Protein AF-A0A1I4FV80-F1 (afdb_monomer_lite)

Secondary structure (DSSP, 8-state):
------SSGGGGT---HHHHHHHHHHHHHHHHEEEETTTTEEEE-HHHHHS-HHHHHHHHHHHHHHHHHTTS-S---B-HHHHHHHH---HHHHHHHHHHHHHTTSSEEETTEEE--GGGHHHHHHHHHH--

Structure (mmCIF, N/CA/C/O backbone):
data_AF-A0A1I4FV80-F1
#
_entry.id   AF-A0A1I4FV80-F1
#
loop_
_atom_site.group_PDB
_atom_site.id
_atom_site.type_symbol
_atom_site.label_atom_id
_atom_site.label_alt_id
_atom_site.label_comp_id
_atom_site.label_asym_id
_atom_site.label_entity_id
_atom_site.label_seq_id
_atom_site.pdbx_PDB_ins_code
_atom_site.Cartn_x
_atom_site.Cartn_y
_atom_site.Cartn_z
_atom_site.occupancy
_atom_site.B_iso_or_equiv
_atom_site.auth_seq_id
_atom_site.auth_comp_id
_atom_site.auth_asym_id
_atom_site.auth_atom_id
_atom_site.pdbx_PDB_model_num
ATOM 1 N N . MET A 1 1 ? 16.095 -30.079 -26.506 1.00 44.06 1 MET A N 1
ATOM 2 C CA . MET A 1 1 ? 16.075 -28.874 -25.658 1.00 44.06 1 MET A CA 1
ATOM 3 C C . MET A 1 1 ? 17.228 -29.051 -24.698 1.00 44.06 1 MET A C 1
ATOM 5 O O . MET A 1 1 ? 17.232 -30.027 -23.962 1.00 44.06 1 MET A O 1
ATOM 9 N N . GLU A 1 2 ? 18.275 -28.254 -24.864 1.00 44.19 2 GLU A N 1
ATOM 10 C CA . GLU A 1 2 ? 19.505 -28.351 -24.080 1.00 44.19 2 GLU A CA 1
ATOM 11 C C . GLU A 1 2 ? 19.216 -27.757 -22.696 1.00 44.19 2 GLU A C 1
ATOM 13 O O . GLU A 1 2 ? 18.974 -26.557 -22.581 1.00 44.19 2 GLU A O 1
ATOM 18 N N . ASN A 1 3 ? 19.150 -28.603 -21.664 1.00 53.88 3 ASN A N 1
ATOM 19 C CA . ASN A 1 3 ? 19.196 -28.141 -20.279 1.00 53.88 3 ASN A CA 1
ATOM 20 C C . ASN A 1 3 ? 20.633 -27.688 -20.028 1.00 53.88 3 ASN A C 1
ATOM 22 O O . ASN A 1 3 ? 21.514 -28.518 -19.815 1.00 53.88 3 ASN A O 1
ATOM 26 N N . LYS A 1 4 ? 20.873 -26.380 -20.115 1.00 55.41 4 LYS A N 1
ATOM 27 C CA . LYS A 1 4 ? 22.101 -25.788 -19.598 1.00 55.41 4 LYS A CA 1
ATOM 28 C C . LYS A 1 4 ? 21.959 -25.765 -18.078 1.00 55.41 4 LYS A C 1
ATOM 30 O O . LYS A 1 4 ? 21.182 -24.967 -17.560 1.00 55.41 4 LYS A O 1
ATOM 35 N N . GLU A 1 5 ? 22.633 -26.680 -17.386 1.00 62.03 5 GLU A N 1
ATOM 36 C CA . GLU A 1 5 ? 22.878 -26.499 -15.954 1.00 62.03 5 GLU A CA 1
ATOM 37 C C . GLU A 1 5 ? 23.615 -25.161 -15.782 1.00 62.03 5 GLU A C 1
ATOM 39 O O . GLU A 1 5 ? 24.506 -24.862 -16.587 1.00 62.03 5 GLU A O 1
ATOM 44 N N . PRO A 1 6 ? 23.227 -24.313 -14.820 1.00 58.72 6 PRO A N 1
ATOM 45 C CA . PRO A 1 6 ? 23.958 -23.083 -14.579 1.00 58.72 6 PRO A CA 1
ATOM 46 C C . PRO A 1 6 ? 25.381 -23.433 -14.139 1.00 58.72 6 PRO A C 1
ATOM 48 O O . PRO A 1 6 ? 25.583 -24.200 -13.200 1.00 58.72 6 PRO A O 1
ATOM 51 N N . ASP A 1 7 ? 26.370 -22.859 -14.829 1.00 67.88 7 ASP A N 1
ATOM 52 C CA . ASP A 1 7 ? 27.800 -23.094 -14.580 1.00 67.88 7 ASP A CA 1
ATOM 53 C C . ASP A 1 7 ? 28.238 -22.645 -13.163 1.00 67.88 7 ASP A C 1
ATOM 55 O O . ASP A 1 7 ? 29.324 -23.002 -12.701 1.00 67.88 7 ASP A O 1
ATOM 59 N N . ASN A 1 8 ? 27.397 -21.889 -12.443 1.00 77.88 8 ASN A N 1
ATOM 60 C CA . ASN A 1 8 ? 27.608 -21.473 -11.061 1.00 77.88 8 ASN A CA 1
ATOM 61 C C . ASN A 1 8 ? 26.271 -21.461 -10.286 1.00 77.88 8 ASN A C 1
ATOM 63 O O . ASN A 1 8 ? 25.360 -20.733 -10.674 1.00 77.88 8 ASN A O 1
ATOM 67 N N . PRO A 1 9 ? 26.138 -22.183 -9.155 1.00 77.69 9 PRO A N 1
ATOM 68 C CA . PRO A 1 9 ? 24.908 -22.191 -8.355 1.00 77.69 9 PRO A CA 1
ATOM 69 C C . PRO A 1 9 ? 24.518 -20.809 -7.809 1.00 77.69 9 PRO A C 1
ATOM 71 O O . PRO A 1 9 ? 23.366 -20.597 -7.448 1.00 77.69 9 PRO A O 1
ATOM 74 N N . LEU A 1 10 ? 25.453 -19.853 -7.745 1.00 81.06 10 LEU A N 1
ATOM 75 C CA . LEU A 1 10 ? 25.131 -18.474 -7.380 1.00 81.06 10 LEU A CA 1
ATOM 76 C C . LEU A 1 10 ? 24.355 -17.736 -8.477 1.00 81.06 10 LEU A C 1
ATOM 78 O O . LEU A 1 10 ? 23.591 -16.836 -8.145 1.00 81.06 10 LEU A O 1
ATOM 82 N N . ASP A 1 11 ? 24.479 -18.127 -9.745 1.00 78.38 11 ASP A N 1
ATOM 83 C CA . ASP A 1 11 ? 23.743 -17.491 -10.846 1.00 78.38 11 ASP A CA 1
ATOM 84 C C . ASP A 1 11 ? 22.226 -17.735 -10.726 1.00 78.38 11 ASP A C 1
ATOM 86 O O . ASP A 1 11 ? 21.433 -16.943 -11.225 1.00 78.38 11 ASP A O 1
ATOM 90 N N . GLU A 1 12 ? 21.805 -18.786 -10.008 1.00 77.56 12 GLU A N 1
ATOM 91 C CA . GLU A 1 12 ? 20.398 -19.011 -9.639 1.00 77.56 12 GLU A CA 1
ATOM 92 C C . GLU A 1 12 ? 19.937 -18.144 -8.450 1.00 77.56 12 GLU A C 1
ATOM 94 O O . GLU A 1 12 ? 18.739 -17.951 -8.248 1.00 77.56 12 GLU A O 1
ATOM 99 N N . VAL A 1 13 ? 20.874 -17.632 -7.645 1.00 80.62 13 VAL A N 1
ATOM 100 C CA . VAL A 1 13 ? 20.601 -16.819 -6.446 1.00 80.62 13 VAL A CA 1
ATOM 101 C C . VAL A 1 13 ? 20.564 -15.326 -6.783 1.00 80.62 13 VAL A C 1
ATOM 103 O O . VAL A 1 13 ? 19.784 -14.583 -6.186 1.00 80.62 13 VAL A O 1
ATOM 106 N N . PHE A 1 14 ? 21.385 -14.876 -7.736 1.00 82.12 14 PHE A N 1
ATOM 107 C CA . PHE A 1 14 ? 21.406 -13.488 -8.200 1.00 82.12 14 PHE A CA 1
ATOM 108 C C . PHE A 1 14 ? 20.307 -13.249 -9.237 1.00 82.12 14 PHE A C 1
ATOM 110 O O . PHE A 1 14 ? 20.446 -13.547 -10.420 1.00 82.12 14 PHE A O 1
ATOM 117 N N . VAL A 1 15 ? 19.206 -12.677 -8.770 1.00 79.94 15 VAL A N 1
ATOM 118 C CA . VAL A 1 15 ? 18.013 -12.360 -9.557 1.00 79.94 15 VAL A CA 1
ATOM 119 C C . VAL A 1 15 ? 17.828 -10.849 -9.664 1.00 79.94 15 VAL A C 1
ATOM 121 O O . VAL A 1 15 ? 18.263 -10.099 -8.793 1.00 79.94 15 VAL A O 1
ATOM 124 N N . ASP A 1 16 ? 17.168 -10.395 -10.730 1.00 82.75 16 ASP A N 1
ATOM 125 C CA . ASP A 1 16 ? 16.766 -8.993 -10.860 1.00 82.75 16 ASP A CA 1
ATOM 126 C C . ASP A 1 16 ? 15.619 -8.686 -9.885 1.00 82.75 16 ASP A C 1
ATOM 128 O O . ASP A 1 16 ? 14.477 -9.118 -10.079 1.00 82.75 16 ASP A O 1
ATOM 132 N N . GLU A 1 17 ? 15.943 -7.945 -8.826 1.00 81.94 17 GLU A N 1
ATOM 133 C CA . GLU A 1 17 ? 15.004 -7.533 -7.781 1.00 81.94 17 GLU A CA 1
ATOM 134 C C . GLU A 1 17 ? 13.837 -6.708 -8.342 1.00 81.94 17 GLU A C 1
ATOM 136 O O . GLU A 1 17 ? 12.699 -6.903 -7.919 1.00 81.94 17 GLU A O 1
ATOM 141 N N . THR A 1 18 ? 14.077 -5.866 -9.352 1.00 83.81 18 THR A N 1
ATOM 142 C CA . THR A 1 18 ? 13.038 -5.017 -9.961 1.00 83.81 18 THR A CA 1
ATOM 143 C C . THR A 1 18 ? 11.985 -5.874 -10.650 1.00 83.81 18 THR A C 1
ATOM 145 O O . THR A 1 18 ? 10.787 -5.701 -10.442 1.00 83.81 18 THR A O 1
ATOM 148 N N . THR A 1 19 ? 12.434 -6.877 -11.407 1.00 83.88 19 THR A N 1
ATOM 149 C CA . THR A 1 19 ? 11.538 -7.827 -12.077 1.00 83.88 19 THR A CA 1
ATOM 150 C C . THR A 1 19 ? 10.703 -8.629 -11.063 1.00 83.88 19 THR A C 1
ATOM 152 O O . THR A 1 19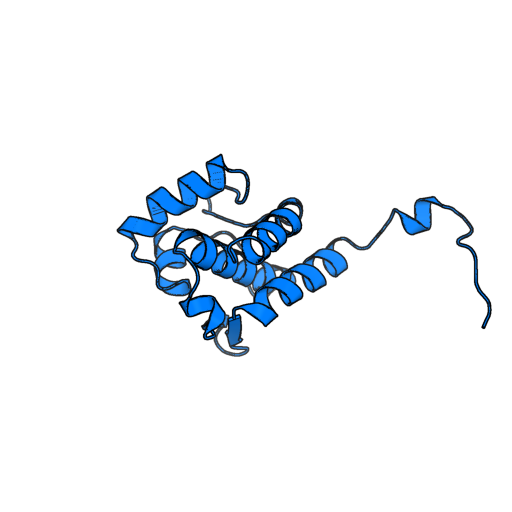 ? 9.559 -9.001 -11.340 1.00 83.88 19 THR A O 1
ATOM 155 N N . ILE A 1 20 ? 11.255 -8.939 -9.884 1.00 84.12 20 ILE A N 1
ATOM 156 C CA . ILE A 1 20 ? 10.526 -9.645 -8.817 1.00 84.12 20 ILE A CA 1
ATOM 157 C C . ILE A 1 20 ? 9.474 -8.738 -8.182 1.00 84.12 20 ILE A C 1
ATOM 159 O O . ILE A 1 20 ? 8.336 -9.180 -7.984 1.00 84.12 20 ILE A O 1
ATOM 163 N N . ASP A 1 21 ? 9.840 -7.492 -7.894 1.00 88.44 21 ASP A N 1
ATOM 164 C CA . ASP A 1 21 ? 8.933 -6.472 -7.375 1.00 88.44 21 ASP A CA 1
ATOM 165 C C . ASP A 1 21 ? 7.754 -6.254 -8.327 1.00 88.44 21 ASP A C 1
ATOM 167 O O . ASP A 1 21 ? 6.605 -6.337 -7.896 1.00 88.44 21 ASP A O 1
ATOM 171 N N . GLU A 1 22 ? 8.014 -6.063 -9.625 1.00 93.06 22 GLU A N 1
ATOM 172 C CA . GLU A 1 22 ? 6.984 -5.884 -10.656 1.00 93.06 22 GLU A CA 1
ATOM 173 C C . GLU A 1 22 ? 5.966 -7.020 -10.658 1.00 93.06 22 GLU A C 1
ATOM 175 O O . GLU A 1 22 ? 4.756 -6.785 -10.607 1.00 93.06 22 GLU A O 1
ATOM 180 N N . LYS A 1 23 ? 6.448 -8.268 -10.685 1.00 93.62 23 LYS A N 1
ATOM 181 C CA . LYS A 1 23 ? 5.579 -9.450 -10.701 1.00 93.62 23 LYS A CA 1
ATOM 182 C C . LYS A 1 23 ? 4.705 -9.519 -9.458 1.00 93.62 23 LYS A C 1
ATOM 184 O O . LYS A 1 23 ? 3.534 -9.875 -9.563 1.00 93.62 23 LYS A O 1
ATOM 189 N N . ARG A 1 24 ? 5.256 -9.181 -8.292 1.00 94.69 24 ARG A N 1
ATOM 190 C CA . ARG A 1 24 ? 4.530 -9.255 -7.023 1.00 94.69 24 ARG A CA 1
ATOM 191 C C . ARG A 1 24 ? 3.523 -8.122 -6.869 1.00 94.69 24 ARG A C 1
ATOM 193 O O . ARG A 1 24 ? 2.383 -8.366 -6.494 1.00 94.69 24 ARG A O 1
ATOM 200 N N . VAL A 1 25 ? 3.912 -6.900 -7.222 1.00 96.62 25 VAL A N 1
ATOM 201 C CA . VAL A 1 25 ? 3.000 -5.752 -7.280 1.00 96.62 25 VAL A CA 1
ATOM 202 C C . VAL A 1 25 ? 1.844 -6.048 -8.237 1.00 96.62 25 VAL A C 1
ATOM 204 O O . VAL A 1 25 ? 0.688 -5.853 -7.872 1.00 96.62 25 VAL A O 1
ATOM 207 N N . ALA A 1 26 ? 2.130 -6.586 -9.427 1.00 96.19 26 ALA A N 1
ATOM 208 C CA . ALA A 1 26 ? 1.101 -6.963 -10.391 1.00 96.19 26 ALA A CA 1
ATOM 209 C C . ALA A 1 26 ? 0.187 -8.084 -9.868 1.00 96.19 26 ALA A C 1
ATOM 211 O O . ALA A 1 26 ? -1.023 -7.999 -10.053 1.00 96.19 26 ALA A O 1
ATOM 212 N N . SER A 1 27 ? 0.744 -9.106 -9.206 1.00 95.06 27 SER A N 1
ATOM 213 C CA . SER A 1 27 ? -0.013 -10.194 -8.563 1.00 95.06 27 SER A CA 1
ATOM 214 C C . SER A 1 27 ? -1.039 -9.648 -7.567 1.00 95.06 27 SER A C 1
ATOM 216 O O . SER A 1 27 ? -2.235 -9.891 -7.718 1.00 95.06 27 SER A O 1
ATOM 218 N N . ILE A 1 28 ? -0.586 -8.810 -6.626 1.00 96.31 28 ILE A N 1
ATOM 219 C CA . ILE A 1 28 ? -1.449 -8.178 -5.622 1.00 96.31 28 ILE A CA 1
ATOM 220 C C . ILE A 1 28 ? -2.522 -7.319 -6.298 1.00 96.31 28 ILE A C 1
ATOM 222 O O . ILE A 1 28 ? -3.709 -7.474 -6.022 1.00 96.31 28 ILE A O 1
ATOM 226 N N . LEU A 1 29 ? -2.125 -6.404 -7.189 1.00 97.00 29 LEU A N 1
ATOM 227 C CA . LEU A 1 29 ? -3.067 -5.464 -7.793 1.00 97.00 29 LEU A CA 1
ATOM 228 C C . LEU A 1 29 ? -4.110 -6.180 -8.654 1.00 97.00 29 LEU A C 1
ATOM 230 O O . LEU A 1 29 ? -5.289 -5.891 -8.509 1.00 97.00 29 LEU A O 1
ATOM 234 N N . ASN A 1 30 ? -3.737 -7.173 -9.464 1.00 96.00 30 ASN A N 1
ATOM 235 C CA . ASN A 1 30 ? -4.693 -7.878 -10.326 1.00 96.00 30 ASN A CA 1
ATOM 236 C C . ASN A 1 30 ? -5.869 -8.512 -9.562 1.00 96.00 30 ASN A C 1
ATOM 238 O O . ASN A 1 30 ? -6.951 -8.642 -10.136 1.00 96.00 30 ASN A O 1
ATOM 242 N N . ASN A 1 31 ? -5.681 -8.855 -8.285 1.00 96.06 31 ASN A N 1
A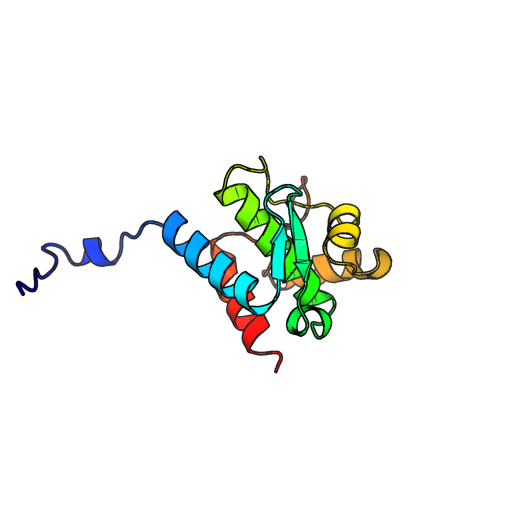TOM 243 C CA . ASN A 1 31 ? -6.744 -9.395 -7.439 1.00 96.06 31 ASN A CA 1
ATOM 244 C C . ASN A 1 31 ? -7.696 -8.315 -6.906 1.00 96.06 31 ASN A C 1
ATOM 246 O O . ASN A 1 31 ? -8.876 -8.595 -6.726 1.00 96.06 31 ASN A O 1
ATOM 250 N N . TYR A 1 32 ? -7.233 -7.076 -6.708 1.00 97.44 32 TYR A N 1
ATOM 251 C CA . TYR A 1 32 ? -7.977 -6.049 -5.961 1.00 97.44 32 TYR A CA 1
ATOM 252 C C . TYR A 1 32 ? -8.258 -4.763 -6.753 1.00 97.44 32 TYR A C 1
ATOM 254 O O . TYR A 1 32 ? -9.312 -4.145 -6.614 1.00 97.44 32 TYR A O 1
ATOM 262 N N . ALA A 1 33 ? -7.336 -4.297 -7.586 1.00 96.56 33 ALA A N 1
ATOM 263 C CA . ALA A 1 33 ? -7.478 -3.007 -8.241 1.00 96.56 33 ALA A CA 1
ATOM 264 C C . ALA A 1 33 ? -6.639 -2.871 -9.512 1.00 96.56 33 ALA A C 1
ATOM 266 O O . ALA A 1 33 ? -5.571 -3.450 -9.673 1.00 96.56 33 ALA A O 1
ATOM 267 N N . GLN A 1 34 ? -7.090 -2.000 -10.405 1.00 96.38 34 GLN A N 1
ATOM 268 C CA . GLN A 1 34 ? -6.313 -1.560 -11.559 1.00 96.38 34 GLN A CA 1
ATOM 269 C C . GLN A 1 34 ? -5.856 -0.114 -11.363 1.00 96.38 34 GLN A C 1
ATOM 271 O O . GLN A 1 34 ? -6.411 0.618 -10.548 1.00 96.38 34 GLN A O 1
ATOM 276 N N . ILE A 1 35 ? -4.858 0.325 -12.127 1.00 95.31 35 ILE A N 1
ATOM 277 C CA . ILE A 1 35 ? -4.443 1.731 -12.164 1.00 95.31 35 ILE A CA 1
ATOM 278 C C . ILE A 1 35 ? -4.859 2.298 -13.517 1.00 95.31 35 ILE A C 1
ATOM 280 O O . ILE A 1 35 ? -4.500 1.766 -14.566 1.00 95.31 35 ILE A O 1
ATOM 284 N N . GLY A 1 36 ? -5.652 3.368 -13.503 1.00 93.75 36 GLY A N 1
ATOM 285 C CA . GLY A 1 36 ? -6.102 4.015 -14.728 1.00 93.75 36 GLY A CA 1
ATOM 286 C C . GLY A 1 36 ? -4.943 4.708 -15.435 1.00 93.75 36 GLY A C 1
ATOM 287 O O . GLY A 1 36 ? -4.529 5.770 -14.980 1.00 93.75 36 GLY A O 1
ATOM 288 N N . GLU A 1 37 ? -4.499 4.161 -16.566 1.00 89.44 37 GLU A N 1
ATOM 289 C CA . GLU A 1 37 ? -3.308 4.565 -17.339 1.00 89.44 37 GLU A CA 1
ATOM 290 C C . GLU A 1 37 ? -3.134 6.084 -17.522 1.00 89.44 37 GLU A C 1
ATOM 292 O O . GLU A 1 37 ? -2.046 6.610 -17.341 1.00 89.44 37 GLU A O 1
ATOM 297 N N . ASN A 1 38 ? -4.211 6.819 -17.814 1.00 86.94 38 ASN A N 1
ATOM 298 C CA . ASN A 1 38 ? -4.138 8.272 -18.032 1.00 86.94 38 ASN A CA 1
ATOM 299 C C . ASN A 1 38 ? -4.267 9.111 -16.754 1.00 86.94 38 ASN A C 1
ATOM 301 O O . ASN A 1 38 ? -4.002 10.308 -16.763 1.00 86.94 38 ASN A O 1
ATOM 305 N N . SER A 1 39 ? -4.791 8.522 -15.681 1.00 88.44 39 SER A N 1
ATOM 306 C CA . SER A 1 39 ? -5.164 9.258 -14.468 1.00 88.44 39 SER A CA 1
ATOM 307 C C . SER A 1 39 ? -4.288 8.933 -13.266 1.00 88.44 39 SER A C 1
ATOM 309 O O . SER A 1 39 ? -4.367 9.644 -12.269 1.00 88.44 39 SER A O 1
ATOM 311 N N . GLY A 1 40 ? -3.541 7.826 -13.316 1.00 87.94 40 GLY A N 1
ATOM 312 C CA . GLY A 1 40 ? -2.829 7.262 -12.171 1.00 87.94 40 GLY A CA 1
ATOM 313 C C . GLY A 1 40 ? -3.748 6.882 -11.003 1.00 87.94 40 GLY A C 1
ATOM 314 O O . GLY A 1 40 ? -3.272 6.595 -9.909 1.00 87.94 40 GLY A O 1
ATOM 315 N N . ARG A 1 41 ? -5.075 6.913 -11.176 1.00 92.00 41 ARG A N 1
ATOM 316 C CA . ARG A 1 41 ? -6.017 6.631 -10.091 1.00 92.00 41 ARG A CA 1
ATOM 317 C C . ARG A 1 41 ? -6.196 5.136 -9.913 1.00 92.00 41 ARG A C 1
ATOM 319 O O . ARG A 1 41 ? -6.299 4.406 -10.899 1.00 92.00 41 ARG A O 1
ATOM 326 N N . LEU A 1 42 ? -6.296 4.727 -8.655 1.00 94.25 42 LEU A N 1
ATOM 327 C CA . LEU A 1 42 ? -6.708 3.385 -8.284 1.00 94.25 42 LEU A CA 1
ATOM 328 C C . LEU A 1 42 ? -8.170 3.170 -8.697 1.00 94.25 42 LEU A C 1
ATOM 330 O O . LEU A 1 42 ? -9.034 4.002 -8.418 1.00 94.25 42 LEU A O 1
ATOM 334 N N . ILE A 1 43 ? -8.427 2.069 -9.389 1.00 96.12 43 ILE A N 1
ATOM 335 C CA . ILE A 1 43 ? -9.743 1.623 -9.837 1.00 96.12 43 ILE A CA 1
ATOM 336 C C . ILE A 1 43 ? -10.019 0.310 -9.093 1.00 96.12 43 ILE A C 1
ATOM 338 O O . ILE A 1 43 ? -9.552 -0.741 -9.539 1.00 96.12 43 ILE A O 1
ATOM 342 N N . PRO A 1 44 ? -10.698 0.367 -7.935 1.00 95.88 44 PRO A N 1
ATOM 343 C CA . PRO A 1 44 ? -10.975 -0.815 -7.128 1.00 95.88 44 PRO A CA 1
ATOM 344 C C . PRO A 1 44 ? -11.994 -1.739 -7.805 1.00 95.88 44 PRO A C 1
ATOM 346 O O . PRO A 1 44 ? -12.869 -1.282 -8.545 1.00 95.88 44 PRO A O 1
ATOM 349 N N . ASN A 1 45 ? -11.871 -3.042 -7.549 1.00 96.12 45 ASN A N 1
ATOM 350 C CA . ASN A 1 45 ? -12.848 -4.060 -7.936 1.00 96.12 45 ASN A CA 1
ATOM 351 C C . ASN A 1 45 ? -13.684 -4.528 -6.720 1.00 96.12 45 ASN A C 1
ATOM 353 O O . ASN A 1 45 ? -13.560 -3.992 -5.619 1.00 96.12 45 ASN A O 1
ATOM 357 N N . SER A 1 46 ? -14.537 -5.540 -6.914 1.00 95.56 46 SER A N 1
ATOM 358 C CA . SER A 1 46 ? -15.396 -6.076 -5.848 1.00 95.56 46 SER A CA 1
ATOM 359 C C . SER A 1 46 ? -14.627 -6.683 -4.674 1.00 95.56 46 SER A C 1
ATOM 361 O O . SER A 1 46 ? -15.060 -6.529 -3.534 1.00 95.56 46 SER A O 1
ATOM 363 N N . GLU A 1 47 ? -13.497 -7.342 -4.936 1.00 96.12 47 GLU A N 1
ATOM 364 C CA . GLU A 1 47 ? -12.657 -7.927 -3.885 1.00 96.12 47 GLU A CA 1
ATOM 365 C C . GLU A 1 47 ? -12.042 -6.825 -3.027 1.00 96.12 47 GLU A C 1
ATOM 367 O O . GLU A 1 47 ? -12.062 -6.900 -1.802 1.00 96.12 47 GLU A O 1
ATOM 372 N N . TYR A 1 48 ? -11.591 -5.731 -3.652 1.00 96.62 48 TYR A N 1
ATOM 373 C CA . TYR A 1 48 ? -11.133 -4.559 -2.912 1.00 96.62 48 TYR A CA 1
ATOM 374 C C . TYR A 1 48 ? -12.226 -3.969 -2.031 1.00 96.62 48 TYR A C 1
ATOM 376 O O . TYR A 1 48 ? -11.957 -3.597 -0.893 1.00 96.62 48 TYR A O 1
ATOM 384 N N . ASP A 1 49 ? -13.463 -3.872 -2.515 1.00 94.62 49 ASP A N 1
ATOM 385 C CA . ASP A 1 49 ? -14.555 -3.315 -1.717 1.00 94.62 49 ASP A CA 1
ATOM 386 C C . ASP A 1 49 ? -14.833 -4.137 -0.449 1.00 94.62 49 ASP A C 1
ATOM 388 O O . ASP A 1 49 ? -15.183 -3.547 0.583 1.00 94.62 49 ASP A O 1
ATOM 392 N N . ALA A 1 50 ? -14.606 -5.453 -0.501 1.00 94.88 50 ALA A N 1
ATOM 393 C CA . ALA A 1 50 ? -14.735 -6.372 0.628 1.00 94.88 50 ALA A CA 1
ATOM 394 C C . ALA A 1 50 ? -13.582 -6.273 1.646 1.00 94.88 50 ALA A C 1
ATOM 396 O O . ALA A 1 50 ? -13.758 -6.672 2.798 1.00 94.88 50 ALA A O 1
ATOM 397 N N . LEU A 1 51 ? -12.437 -5.698 1.262 1.00 96.25 51 LEU A N 1
ATOM 398 C CA . LEU A 1 51 ? -11.272 -5.566 2.136 1.00 96.25 51 LEU A CA 1
ATOM 399 C C . LEU A 1 51 ? -11.543 -4.707 3.379 1.00 96.25 51 LEU A C 1
ATOM 401 O O . LEU A 1 51 ? -12.297 -3.720 3.365 1.00 96.25 51 LEU A O 1
ATOM 405 N N . THR A 1 52 ? -10.820 -5.030 4.452 1.00 96.50 52 THR A N 1
ATOM 406 C CA . THR A 1 52 ? -10.772 -4.196 5.653 1.00 96.50 52 THR A CA 1
ATOM 407 C C . THR A 1 52 ? -10.098 -2.850 5.361 1.00 96.50 52 THR A C 1
ATOM 409 O O . THR A 1 52 ? -9.396 -2.673 4.365 1.00 96.50 52 THR A O 1
ATOM 412 N N . ALA A 1 53 ? -10.257 -1.871 6.257 1.00 96.50 53 ALA A N 1
ATOM 413 C CA . ALA A 1 53 ? -9.559 -0.590 6.124 1.00 96.50 53 ALA A CA 1
ATOM 414 C C . ALA A 1 53 ? -8.023 -0.748 6.090 1.00 96.50 53 ALA A C 1
ATOM 416 O O . ALA A 1 53 ? -7.361 -0.017 5.356 1.00 96.50 53 ALA A O 1
ATOM 417 N N . LYS A 1 54 ? -7.471 -1.713 6.845 1.00 97.06 54 LYS A N 1
ATOM 418 C CA . LYS A 1 54 ? -6.035 -2.047 6.840 1.00 97.06 54 LYS A CA 1
ATOM 419 C C . LYS A 1 54 ? -5.590 -2.492 5.452 1.00 97.06 54 LYS A C 1
ATOM 421 O O . LYS A 1 54 ? -4.630 -1.955 4.906 1.00 97.06 54 LYS A O 1
ATOM 426 N N . ASP A 1 55 ? -6.337 -3.406 4.858 1.00 97.75 55 ASP A N 1
ATOM 427 C CA . ASP A 1 55 ? -5.946 -4.046 3.605 1.00 97.75 55 ASP A CA 1
ATOM 428 C C . ASP A 1 55 ? -6.169 -3.130 2.398 1.00 97.75 55 ASP A C 1
ATOM 430 O O . ASP A 1 55 ? -5.324 -3.068 1.507 1.00 97.75 55 ASP A O 1
ATOM 434 N N . LYS A 1 56 ? -7.219 -2.298 2.422 1.00 98.25 56 LYS A N 1
ATOM 435 C CA . LYS A 1 56 ? -7.418 -1.212 1.443 1.00 98.25 56 LYS A CA 1
ATOM 436 C C . LYS A 1 56 ? -6.234 -0.249 1.404 1.00 98.25 56 LYS A C 1
ATOM 438 O O . LYS A 1 56 ? -5.773 0.137 0.327 1.00 98.25 56 LYS A O 1
ATOM 443 N N . ILE A 1 57 ? -5.716 0.125 2.574 1.00 98.25 57 ILE A N 1
ATOM 444 C CA . ILE A 1 57 ? -4.534 0.988 2.681 1.00 98.25 57 ILE A CA 1
ATOM 445 C C . ILE A 1 57 ? -3.298 0.282 2.115 1.00 98.25 57 ILE A C 1
ATOM 447 O O . ILE A 1 57 ? -2.564 0.898 1.346 1.00 98.25 57 ILE A O 1
ATOM 451 N N . LEU A 1 58 ? -3.090 -1.003 2.416 1.00 98.12 58 LEU A N 1
ATOM 452 C CA . LEU A 1 58 ? -1.970 -1.768 1.860 1.00 98.12 58 LEU A CA 1
ATOM 453 C C . LEU A 1 58 ? -2.015 -1.835 0.332 1.00 98.12 58 LEU A C 1
ATOM 455 O O . LEU A 1 58 ? -1.026 -1.493 -0.312 1.00 98.12 58 LEU A O 1
ATOM 459 N N . VAL A 1 59 ? -3.159 -2.195 -0.255 1.00 98.12 59 VAL A N 1
ATOM 460 C CA . VAL A 1 59 ? -3.324 -2.231 -1.719 1.00 98.12 59 VAL A CA 1
ATOM 461 C C . VAL A 1 59 ? -3.076 -0.851 -2.335 1.00 98.12 59 VAL A C 1
ATOM 463 O O . VAL A 1 59 ? -2.430 -0.744 -3.376 1.00 98.12 59 VAL A O 1
ATOM 466 N N . THR A 1 60 ? -3.514 0.219 -1.666 1.00 98.19 60 THR A N 1
ATOM 467 C CA . THR A 1 60 ? -3.258 1.598 -2.109 1.00 98.19 60 THR A CA 1
ATOM 468 C C . THR A 1 60 ? -1.762 1.919 -2.138 1.00 98.19 60 THR A C 1
ATOM 470 O O . THR A 1 60 ? -1.270 2.446 -3.132 1.00 98.19 60 THR A O 1
ATOM 473 N N . LEU A 1 61 ? -1.009 1.568 -1.093 1.00 98.12 61 LEU A N 1
ATOM 474 C CA . LEU A 1 61 ? 0.438 1.806 -1.048 1.00 98.12 61 LEU A CA 1
ATOM 475 C C . LEU A 1 61 ? 1.209 0.923 -2.045 1.00 98.12 61 LEU A C 1
ATOM 477 O O . LEU A 1 61 ? 2.194 1.367 -2.634 1.00 98.12 61 LEU A O 1
ATOM 481 N N . VAL A 1 62 ? 0.736 -0.302 -2.298 1.00 98.12 62 VAL A N 1
ATOM 482 C CA . VAL A 1 62 ? 1.260 -1.163 -3.374 1.00 98.12 62 VAL A CA 1
ATOM 483 C C . VAL A 1 62 ? 1.030 -0.523 -4.748 1.00 98.12 62 VAL A C 1
ATOM 485 O O . VAL A 1 62 ? 1.907 -0.591 -5.609 1.00 98.12 62 VAL A O 1
ATOM 488 N N . ALA A 1 63 ? -0.101 0.154 -4.957 1.00 97.81 63 ALA A N 1
ATOM 489 C CA . ALA A 1 63 ? -0.358 0.872 -6.202 1.00 97.81 63 ALA A CA 1
ATOM 490 C C . ALA A 1 63 ? 0.618 2.038 -6.423 1.00 97.81 63 ALA A C 1
ATOM 492 O O . ALA A 1 63 ? 1.088 2.231 -7.541 1.00 97.81 63 ALA A O 1
ATOM 493 N N . GLU A 1 64 ? 0.986 2.780 -5.378 1.00 97.06 64 GLU A N 1
ATOM 494 C CA . GLU A 1 64 ? 2.022 3.819 -5.488 1.00 97.06 64 GLU A CA 1
ATOM 495 C C . GLU A 1 64 ? 3.407 3.230 -5.763 1.00 97.06 64 GLU A C 1
ATOM 497 O O . GLU A 1 64 ? 4.171 3.781 -6.556 1.00 97.06 64 GLU A O 1
ATOM 502 N N . ARG A 1 65 ? 3.716 2.056 -5.196 1.00 96.19 65 ARG A N 1
ATOM 503 C CA . ARG A 1 65 ? 4.937 1.319 -5.547 1.00 96.19 65 ARG A CA 1
ATOM 504 C C . ARG A 1 65 ? 4.953 0.945 -7.032 1.00 96.19 65 ARG A C 1
ATOM 506 O O . ARG A 1 65 ? 5.992 1.089 -7.668 1.00 96.19 65 ARG A O 1
ATOM 513 N N . ALA A 1 66 ? 3.816 0.532 -7.597 1.00 96.12 66 ALA A N 1
ATOM 514 C CA . ALA A 1 66 ? 3.692 0.253 -9.030 1.00 96.12 66 ALA A CA 1
ATOM 515 C C . ALA A 1 66 ? 4.021 1.482 -9.889 1.00 96.12 66 ALA A C 1
ATOM 517 O O . ALA A 1 66 ? 4.748 1.373 -10.875 1.00 96.12 66 ALA A O 1
ATOM 518 N N . LYS A 1 67 ? 3.515 2.655 -9.494 1.00 95.69 67 LYS A N 1
ATOM 519 C CA . LYS A 1 67 ? 3.794 3.921 -10.184 1.00 95.69 67 LYS A CA 1
ATOM 520 C C . LYS A 1 67 ? 5.264 4.302 -10.094 1.00 95.69 67 LYS A C 1
ATOM 522 O O . LYS A 1 67 ? 5.825 4.738 -11.090 1.00 95.69 67 LYS A O 1
ATOM 527 N N . LEU A 1 68 ? 5.893 4.105 -8.934 1.00 95.06 68 LEU A N 1
ATOM 528 C CA . LEU A 1 68 ? 7.318 4.376 -8.753 1.00 95.06 68 LEU A CA 1
ATOM 529 C C . LEU A 1 68 ? 8.178 3.468 -9.641 1.00 95.06 68 LEU A C 1
ATOM 531 O O . LEU A 1 68 ? 9.100 3.951 -10.286 1.00 95.06 68 LEU A O 1
ATOM 535 N N . ILE A 1 69 ? 7.857 2.172 -9.717 1.00 93.75 69 ILE A N 1
ATOM 536 C CA . ILE A 1 69 ? 8.566 1.224 -10.594 1.00 93.75 69 ILE A CA 1
ATOM 537 C C . ILE A 1 69 ? 8.429 1.628 -12.069 1.00 93.75 69 ILE A C 1
ATOM 539 O O . ILE A 1 69 ? 9.379 1.512 -12.835 1.00 93.75 69 ILE A O 1
ATOM 543 N N . ARG A 1 70 ? 7.262 2.150 -12.461 1.00 92.88 70 ARG A N 1
ATOM 544 C CA . ARG A 1 70 ? 7.013 2.679 -13.809 1.00 92.88 70 ARG A CA 1
ATOM 545 C C . ARG A 1 70 ? 7.527 4.105 -14.030 1.00 92.88 70 ARG A C 1
ATOM 547 O O . ARG A 1 70 ? 7.244 4.673 -15.082 1.00 92.88 70 ARG A O 1
ATOM 554 N N . GLU A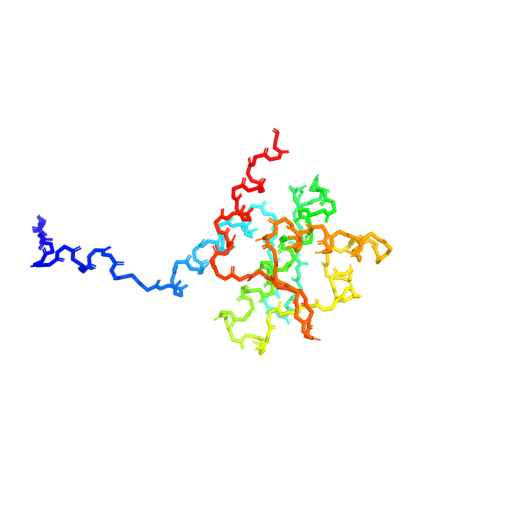 1 71 ? 8.239 4.676 -13.059 1.00 93.69 71 GLU A N 1
ATOM 555 C CA . GLU A 1 71 ? 8.765 6.046 -13.095 1.00 93.69 71 GLU A CA 1
ATOM 556 C C . GLU A 1 71 ? 7.674 7.123 -13.305 1.00 93.69 71 GLU A C 1
ATOM 558 O O . GLU A 1 71 ? 7.939 8.220 -13.792 1.00 93.69 71 GLU A O 1
ATOM 563 N N . GLU A 1 72 ? 6.422 6.831 -12.929 1.00 93.06 72 GLU A N 1
ATOM 564 C CA . GLU A 1 72 ? 5.291 7.772 -13.012 1.00 93.06 72 GLU A CA 1
ATOM 565 C C . GLU A 1 72 ? 5.261 8.756 -11.828 1.00 93.06 72 GLU A C 1
ATOM 567 O O . GLU A 1 72 ? 4.612 9.802 -11.897 1.00 93.06 72 GLU A O 1
ATOM 572 N N . VAL A 1 73 ? 5.959 8.421 -10.739 1.00 93.44 73 VAL A N 1
ATOM 573 C CA . VAL A 1 73 ? 6.130 9.244 -9.534 1.00 93.44 73 VAL A CA 1
ATOM 574 C C . VAL A 1 73 ? 7.571 9.146 -9.033 1.00 93.44 73 VAL A C 1
ATOM 576 O O . VAL A 1 73 ? 8.233 8.132 -9.233 1.00 93.44 73 VAL A O 1
ATOM 579 N N . GLU A 1 74 ? 8.048 10.181 -8.342 1.00 92.56 74 GLU A N 1
ATOM 580 C CA . GLU A 1 74 ? 9.400 10.208 -7.756 1.00 92.56 74 GLU A CA 1
ATOM 581 C C . GLU A 1 74 ? 9.486 9.458 -6.415 1.00 92.56 74 GLU A C 1
ATOM 583 O O . GLU A 1 74 ? 10.564 9.037 -5.999 1.00 92.56 74 GLU A O 1
ATOM 588 N N . SER A 1 75 ? 8.350 9.278 -5.734 1.00 94.19 75 SER A N 1
ATOM 589 C CA . SER A 1 75 ? 8.250 8.575 -4.454 1.00 94.19 75 SER A CA 1
ATOM 590 C C . SER A 1 75 ? 6.943 7.793 -4.365 1.00 94.19 75 SER A C 1
ATOM 592 O O . SER A 1 75 ? 5.911 8.233 -4.869 1.00 94.19 75 SER A O 1
ATOM 594 N N . ALA A 1 76 ? 6.998 6.640 -3.697 1.00 95.44 76 ALA A N 1
ATOM 595 C CA . ALA A 1 76 ? 5.830 5.827 -3.363 1.00 95.44 76 ALA A CA 1
ATOM 596 C C . ALA A 1 76 ? 5.262 6.141 -1.963 1.00 95.44 76 ALA A C 1
ATOM 598 O O . ALA A 1 76 ? 4.304 5.492 -1.539 1.00 95.44 76 ALA A O 1
ATOM 599 N N . SER A 1 77 ? 5.859 7.085 -1.224 1.00 97.12 77 SER A N 1
ATOM 600 C CA . SER A 1 77 ? 5.374 7.491 0.098 1.00 97.12 77 SER A CA 1
ATOM 601 C C . SER A 1 77 ? 4.155 8.402 -0.021 1.00 97.12 77 SER A C 1
ATOM 603 O O . SER A 1 77 ? 4.150 9.370 -0.781 1.00 97.12 77 SER A O 1
ATOM 605 N N . LEU A 1 78 ? 3.113 8.103 0.760 1.00 97.19 78 LEU A N 1
ATOM 606 C CA . LEU A 1 78 ? 1.913 8.929 0.860 1.00 97.19 78 LEU A CA 1
ATOM 607 C C . LEU A 1 78 ? 1.651 9.384 2.291 1.00 97.19 78 LEU A C 1
ATOM 609 O O . LEU A 1 78 ? 1.688 8.603 3.242 1.00 97.19 78 LEU A O 1
ATOM 613 N N . GLY A 1 79 ? 1.249 10.645 2.432 1.00 96.56 79 GLY A N 1
ATOM 614 C CA . GLY A 1 79 ? 0.694 11.158 3.680 1.00 96.56 79 GLY A CA 1
ATOM 615 C C . GLY A 1 79 ? -0.741 10.657 3.947 1.00 96.56 79 GLY A C 1
ATOM 616 O O . GLY A 1 79 ? -1.464 10.302 3.010 1.00 96.56 79 GLY A O 1
ATOM 617 N N . PRO A 1 80 ? -1.227 10.709 5.204 1.00 96.12 80 PRO A N 1
ATOM 618 C CA . PRO A 1 80 ? -2.547 10.190 5.586 1.00 96.12 80 PRO A CA 1
ATOM 619 C C . PRO A 1 80 ? -3.728 10.719 4.759 1.00 96.12 80 PRO A C 1
ATOM 621 O O . PRO A 1 80 ? -4.635 9.963 4.418 1.00 96.12 80 PRO A O 1
ATOM 624 N N . SER A 1 81 ? -3.732 12.006 4.403 1.00 96.44 81 SER A N 1
ATOM 625 C CA . SER A 1 81 ? -4.823 12.586 3.612 1.00 96.44 81 SER A CA 1
ATOM 626 C C . SER A 1 81 ? -4.805 12.084 2.160 1.00 96.44 81 SER A C 1
ATOM 628 O O . SER A 1 81 ? -5.862 11.845 1.580 1.00 96.44 81 SER A O 1
ATOM 630 N N . ALA A 1 82 ? -3.619 11.856 1.580 1.00 96.62 82 ALA A N 1
ATOM 631 C CA . ALA A 1 82 ? -3.487 11.265 0.248 1.00 96.62 82 ALA A CA 1
ATOM 632 C C . ALA A 1 82 ? -3.936 9.797 0.247 1.00 96.62 82 ALA A C 1
ATOM 634 O O . ALA A 1 82 ? -4.702 9.397 -0.627 1.00 96.62 82 ALA A O 1
ATOM 635 N N . ILE A 1 83 ? -3.558 9.035 1.280 1.00 97.69 83 ILE A N 1
ATOM 636 C CA . ILE A 1 83 ? -4.034 7.660 1.488 1.00 97.69 83 ILE A CA 1
ATOM 637 C C . ILE A 1 83 ? -5.557 7.633 1.606 1.00 97.69 83 ILE A C 1
ATOM 639 O O . ILE A 1 83 ? -6.196 6.807 0.965 1.00 97.69 83 ILE A O 1
ATOM 643 N N . SER A 1 84 ? -6.162 8.538 2.378 1.00 97.62 84 SER A N 1
ATOM 644 C CA . SER A 1 84 ? -7.622 8.612 2.518 1.00 97.62 84 SER A CA 1
ATOM 645 C C . SER A 1 84 ? -8.315 8.838 1.171 1.00 97.62 84 SER A C 1
ATOM 647 O O . SER A 1 84 ? -9.236 8.104 0.818 1.00 97.62 84 SER A O 1
ATOM 649 N N . ASN A 1 85 ? -7.816 9.793 0.381 1.00 96.31 85 ASN A N 1
ATOM 650 C CA . ASN A 1 85 ? -8.358 10.099 -0.943 1.00 96.31 85 ASN A CA 1
ATOM 651 C C . ASN A 1 85 ? -8.202 8.944 -1.941 1.00 96.31 85 ASN A C 1
ATOM 653 O O . ASN A 1 85 ? -9.120 8.688 -2.717 1.00 96.31 85 ASN A O 1
ATOM 657 N N . ALA A 1 86 ? -7.051 8.267 -1.945 1.00 96.00 86 ALA A N 1
ATOM 658 C CA . ALA A 1 86 ? -6.769 7.186 -2.886 1.00 96.00 86 ALA A CA 1
ATOM 659 C C . ALA A 1 86 ? -7.466 5.871 -2.500 1.00 96.00 86 ALA A C 1
ATOM 661 O O . ALA A 1 86 ? -7.977 5.173 -3.372 1.00 96.00 86 ALA A O 1
ATOM 662 N N . SER A 1 87 ? -7.519 5.555 -1.203 1.00 96.38 87 SER A N 1
ATOM 663 C CA . SER A 1 87 ? -8.076 4.292 -0.699 1.00 96.38 87 SER A CA 1
ATOM 664 C C . SER A 1 87 ? -9.591 4.317 -0.486 1.00 96.38 87 SER A C 1
ATOM 666 O O . SER A 1 87 ? -10.218 3.258 -0.407 1.00 96.38 87 SER A O 1
ATOM 668 N N . GLY A 1 88 ? -10.177 5.509 -0.324 1.00 95.50 88 GLY A N 1
ATOM 669 C CA . GLY A 1 88 ? -11.561 5.695 0.116 1.00 95.50 88 GLY A CA 1
ATOM 670 C C . GLY A 1 88 ? -11.783 5.460 1.618 1.00 95.50 88 GLY A C 1
ATOM 671 O O . GLY A 1 88 ? -12.914 5.561 2.094 1.00 95.50 88 GLY A O 1
ATOM 672 N N . VAL A 1 89 ? -10.732 5.156 2.388 1.00 97.44 89 VAL A N 1
ATOM 673 C CA . VAL A 1 89 ? -10.812 4.991 3.847 1.00 97.44 89 VAL A CA 1
ATOM 674 C C . VAL A 1 89 ? -10.889 6.360 4.516 1.00 97.44 89 VAL A C 1
ATOM 676 O O . VAL A 1 89 ? -10.140 7.272 4.173 1.00 97.44 89 VAL A O 1
ATOM 679 N N . ALA A 1 90 ? -11.769 6.517 5.506 1.00 96.69 90 ALA A N 1
ATOM 680 C CA . ALA A 1 90 ? -11.940 7.782 6.217 1.00 96.69 90 ALA A CA 1
ATOM 681 C C . ALA A 1 90 ? -10.639 8.236 6.904 1.00 96.69 90 ALA A C 1
ATOM 683 O O . ALA A 1 90 ? -9.978 7.447 7.576 1.00 96.69 90 ALA A O 1
ATOM 684 N N . GLU A 1 91 ? -10.300 9.524 6.812 1.00 93.56 91 GLU A N 1
ATOM 685 C CA . GLU A 1 91 ? -9.043 10.074 7.347 1.00 93.56 91 GLU A CA 1
ATOM 686 C C . GLU A 1 91 ? -8.844 9.798 8.851 1.00 93.56 91 GLU A C 1
ATOM 688 O O . GLU A 1 91 ? -7.730 9.510 9.298 1.00 93.56 91 GLU A O 1
ATOM 693 N N . GLY A 1 92 ? -9.934 9.814 9.630 1.00 95.44 92 GLY A N 1
ATOM 694 C CA . GLY A 1 92 ? -9.919 9.467 11.057 1.00 95.44 92 GLY A CA 1
ATOM 695 C C . GLY A 1 92 ? -9.543 8.007 11.342 1.00 95.44 92 GLY A C 1
ATOM 696 O O . GLY A 1 92 ? -9.055 7.708 12.429 1.00 95.44 92 GLY A O 1
ATOM 697 N N . THR A 1 93 ? -9.728 7.119 10.365 1.00 97.00 93 THR A N 1
ATOM 698 C CA . THR A 1 93 ? -9.313 5.712 10.406 1.00 97.00 93 THR A CA 1
ATOM 699 C C . THR A 1 93 ? -7.909 5.534 9.839 1.00 97.00 93 THR A C 1
ATOM 701 O O . THR A 1 93 ? -7.133 4.774 10.402 1.00 97.00 93 THR A O 1
ATOM 704 N N . VAL A 1 94 ? -7.535 6.273 8.788 1.00 97.88 94 VAL A N 1
ATOM 705 C CA . VAL A 1 94 ? -6.217 6.130 8.148 1.00 97.88 94 VAL A CA 1
ATOM 706 C C . VAL A 1 94 ? -5.079 6.287 9.152 1.00 97.88 94 VAL A C 1
ATOM 708 O O . VAL A 1 94 ? -4.235 5.405 9.233 1.00 97.88 94 VAL A O 1
ATOM 711 N N . LYS A 1 95 ? -5.058 7.370 9.942 1.00 95.12 95 LYS A N 1
ATOM 712 C CA . LYS A 1 95 ? -3.947 7.666 10.870 1.00 95.12 95 LYS A CA 1
ATOM 713 C C . LYS A 1 95 ? -3.648 6.554 11.886 1.00 95.12 95 LYS A C 1
ATOM 715 O O . LYS A 1 95 ? -2.482 6.189 12.000 1.00 95.12 95 LYS A O 1
ATOM 720 N N . PRO A 1 96 ? -4.622 6.041 12.661 1.00 97.00 96 PRO A N 1
ATOM 721 C CA . PRO A 1 96 ? -4.345 4.908 13.540 1.00 97.00 96 PRO A CA 1
ATOM 722 C C . PRO A 1 96 ? -3.980 3.654 12.738 1.00 97.00 96 PRO A C 1
ATOM 724 O O . PRO A 1 96 ? -3.064 2.942 13.120 1.00 97.00 96 PRO A O 1
ATOM 727 N N . THR A 1 97 ? -4.610 3.421 11.586 1.00 97.81 97 THR A N 1
ATOM 728 C CA . THR A 1 97 ? -4.348 2.222 10.789 1.00 97.81 97 THR A CA 1
ATOM 729 C C . THR A 1 97 ? -2.938 2.160 10.198 1.00 97.81 97 THR A C 1
ATOM 731 O O . THR A 1 97 ? -2.313 1.107 10.260 1.00 97.81 97 THR A O 1
ATOM 734 N N . VAL A 1 98 ? -2.409 3.254 9.646 1.00 97.25 98 VAL A N 1
ATOM 735 C CA . VAL A 1 98 ? -1.030 3.275 9.122 1.00 97.25 98 VAL A CA 1
ATOM 736 C C . VAL A 1 98 ? 0.003 3.111 10.235 1.00 97.25 98 VAL A C 1
ATOM 738 O O . VAL A 1 98 ? 1.027 2.475 10.020 1.00 97.25 98 VAL A O 1
ATOM 741 N N . ARG A 1 99 ? -0.286 3.606 11.445 1.00 96.06 99 ARG A N 1
ATOM 742 C CA . ARG A 1 99 ? 0.573 3.374 12.613 1.00 96.06 99 ARG A CA 1
ATOM 743 C C . ARG A 1 99 ? 0.610 1.903 12.989 1.00 96.06 99 ARG A C 1
ATOM 745 O O . ARG A 1 99 ? 1.699 1.359 13.086 1.00 96.06 99 ARG A O 1
ATOM 752 N N . ASP A 1 100 ? -0.552 1.259 13.103 1.00 97.06 100 ASP A N 1
ATOM 753 C CA . ASP A 1 100 ? -0.622 -0.182 13.360 1.00 97.06 100 ASP A CA 1
ATOM 754 C C . ASP A 1 100 ? 0.165 -0.971 12.300 1.00 97.06 100 ASP A C 1
ATOM 756 O O . ASP A 1 100 ? 0.969 -1.829 12.633 1.00 97.06 100 ASP A O 1
ATOM 760 N N . LEU A 1 101 ? -0.023 -0.657 11.012 1.00 97.19 101 LEU A N 1
ATOM 761 C CA . LEU A 1 101 ? 0.677 -1.340 9.917 1.00 97.19 101 LEU A CA 1
ATOM 762 C C . LEU A 1 101 ? 2.201 -1.131 9.963 1.00 97.19 101 LEU A C 1
ATOM 764 O O . LEU A 1 101 ? 2.957 -2.020 9.562 1.00 97.19 101 LEU A O 1
ATOM 768 N N . ALA A 1 102 ? 2.655 0.041 10.414 1.00 96.69 102 ALA A N 1
ATOM 769 C CA . ALA A 1 102 ? 4.072 0.335 10.593 1.00 96.69 102 ALA A CA 1
ATOM 770 C C . ALA A 1 102 ? 4.647 -0.420 11.803 1.00 96.69 102 ALA A C 1
ATOM 772 O O . ALA A 1 102 ? 5.732 -0.993 11.708 1.00 96.69 102 ALA A O 1
ATOM 773 N N . GLU A 1 103 ? 3.903 -0.487 12.910 1.00 96.12 103 GLU A N 1
ATOM 774 C CA . GLU A 1 103 ? 4.246 -1.287 14.094 1.00 96.12 103 GLU A CA 1
ATOM 775 C C . GLU A 1 103 ? 4.301 -2.790 13.771 1.00 96.12 103 GLU A C 1
ATOM 777 O O . GLU A 1 103 ? 5.227 -3.481 14.200 1.00 96.12 103 GLU A O 1
ATOM 782 N N . ASP A 1 104 ? 3.382 -3.272 12.930 1.00 94.62 104 ASP A N 1
ATOM 783 C CA . ASP A 1 104 ? 3.356 -4.637 12.388 1.00 94.62 104 ASP A CA 1
ATOM 784 C C . ASP A 1 104 ? 4.497 -4.897 11.376 1.00 94.62 104 ASP A C 1
ATOM 786 O O . ASP A 1 104 ? 4.713 -6.027 10.929 1.00 94.62 104 ASP A O 1
ATOM 790 N N . GLY A 1 105 ? 5.252 -3.859 10.996 1.00 95.50 105 GLY A N 1
ATOM 791 C CA . GLY A 1 105 ? 6.398 -3.945 10.092 1.00 95.50 105 GLY A CA 1
ATOM 792 C C . GLY A 1 105 ? 6.036 -4.231 8.632 1.00 95.50 105 GLY A C 1
ATOM 793 O O . GLY A 1 105 ? 6.903 -4.700 7.881 1.00 95.50 105 GLY A O 1
ATOM 794 N N . LEU A 1 106 ? 4.780 -3.976 8.244 1.00 96.62 106 LEU A N 1
ATOM 795 C CA . LEU A 1 106 ? 4.248 -4.157 6.887 1.00 96.62 106 LEU A CA 1
ATOM 796 C C . LEU A 1 106 ? 4.516 -2.947 5.989 1.00 96.62 106 LEU A C 1
ATOM 798 O O . LEU A 1 106 ? 4.662 -3.105 4.777 1.00 96.62 106 LEU A O 1
ATOM 802 N N . ILE A 1 107 ? 4.595 -1.759 6.585 1.00 97.69 107 ILE A N 1
ATOM 803 C CA . ILE A 1 107 ? 4.892 -0.505 5.893 1.00 97.69 107 ILE A CA 1
ATOM 804 C C . ILE A 1 107 ? 6.009 0.248 6.612 1.00 97.69 107 ILE A C 1
ATOM 806 O O . ILE A 1 107 ? 6.283 0.014 7.789 1.00 97.69 107 ILE A O 1
ATOM 810 N N . ARG A 1 108 ? 6.649 1.163 5.894 1.00 96.75 108 ARG A N 1
ATOM 811 C CA . ARG A 1 108 ? 7.602 2.127 6.433 1.00 96.75 108 ARG A CA 1
ATOM 812 C C . ARG A 1 108 ? 6.878 3.428 6.768 1.00 96.75 108 ARG A C 1
ATOM 814 O O . ARG A 1 108 ? 5.990 3.829 6.024 1.00 96.75 108 ARG A O 1
ATOM 821 N N . ASP A 1 109 ? 7.275 4.051 7.874 1.00 96.12 109 ASP A N 1
ATOM 822 C CA . ASP A 1 109 ? 6.895 5.410 8.283 1.00 96.12 109 ASP A CA 1
ATOM 823 C C . ASP A 1 109 ? 8.160 6.281 8.198 1.00 96.12 109 ASP A C 1
ATOM 825 O O . ASP A 1 109 ? 9.143 6.020 8.902 1.00 96.12 109 ASP A O 1
ATOM 829 N N . ASP A 1 110 ? 8.176 7.242 7.279 1.00 92.38 110 ASP A N 1
ATOM 830 C CA . ASP A 1 110 ? 9.255 8.210 7.092 1.00 92.38 110 ASP A CA 1
ATOM 831 C C . ASP A 1 110 ? 8.725 9.653 7.011 1.00 92.38 110 ASP A C 1
ATOM 833 O O . ASP A 1 110 ? 7.537 9.921 7.188 1.00 92.38 110 ASP A O 1
ATOM 837 N N . GLU A 1 111 ? 9.626 10.618 6.811 1.00 90.56 111 GLU A N 1
ATOM 838 C CA . GLU A 1 111 ? 9.258 12.038 6.774 1.00 90.56 111 GLU A CA 1
ATOM 839 C C . GLU A 1 111 ? 8.342 12.408 5.597 1.00 90.56 111 GLU A C 1
ATOM 841 O O . GLU A 1 111 ? 7.562 13.358 5.713 1.00 90.56 111 GLU A O 1
ATOM 846 N N . ASP A 1 112 ? 8.389 11.634 4.509 1.00 89.88 112 ASP A N 1
ATOM 847 C CA . ASP A 1 112 ? 7.576 11.830 3.308 1.00 89.88 112 ASP A CA 1
ATOM 848 C 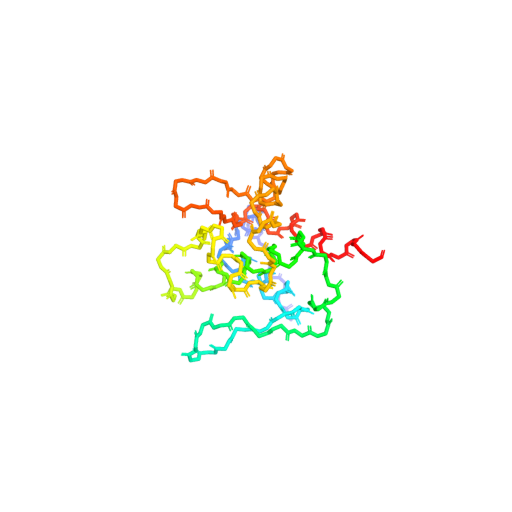C . ASP A 1 112 ? 6.223 11.102 3.405 1.00 89.88 112 ASP A C 1
ATOM 850 O O . ASP A 1 112 ? 5.270 11.426 2.687 1.00 89.88 112 ASP A O 1
ATOM 854 N N . GLY A 1 113 ? 6.102 10.145 4.329 1.00 96.06 113 GLY A N 1
ATOM 855 C CA . GLY A 1 113 ? 4.859 9.494 4.712 1.00 96.06 113 GLY A CA 1
ATOM 856 C C . GLY A 1 113 ? 5.006 7.985 4.841 1.00 96.06 113 GLY A C 1
ATOM 857 O O . GLY A 1 113 ? 5.956 7.470 5.421 1.00 96.06 113 GLY A O 1
ATOM 858 N N . TYR A 1 114 ? 4.012 7.266 4.324 1.00 98.00 114 TYR A N 1
ATOM 859 C CA . TYR A 1 114 ? 3.923 5.819 4.454 1.00 98.00 114 TYR A CA 1
ATOM 860 C C . TYR A 1 114 ? 4.119 5.128 3.112 1.00 98.00 114 TYR A C 1
ATOM 862 O O . TYR A 1 114 ? 3.510 5.537 2.124 1.00 98.00 114 TYR A O 1
ATOM 870 N N . SER A 1 115 ? 4.911 4.057 3.082 1.00 97.75 115 SER A N 1
ATOM 871 C CA . SER A 1 115 ? 5.175 3.282 1.864 1.00 97.75 115 SER A CA 1
ATOM 872 C C . SER A 1 115 ? 5.359 1.788 2.138 1.00 97.75 115 SER A C 1
ATOM 874 O O . SER A 1 115 ? 5.702 1.370 3.243 1.00 97.75 115 SER A O 1
ATOM 876 N N . VAL A 1 116 ? 5.136 0.960 1.114 1.00 97.44 116 VAL A N 1
ATOM 877 C CA . VAL A 1 116 ? 5.500 -0.464 1.141 1.00 97.44 116 VAL A CA 1
ATOM 878 C C . VAL A 1 116 ? 6.878 -0.620 0.507 1.00 97.44 116 VAL A C 1
ATOM 880 O O . VAL A 1 116 ? 7.058 -0.359 -0.684 1.00 97.44 116 VAL A O 1
ATOM 883 N N . GLU A 1 117 ? 7.856 -1.064 1.295 1.00 94.56 117 GLU A N 1
ATOM 884 C CA . GLU A 1 117 ? 9.185 -1.382 0.772 1.00 94.56 117 GLU A CA 1
ATOM 885 C C . GLU A 1 117 ? 9.171 -2.708 -0.017 1.00 94.56 117 GLU A C 1
ATOM 887 O O . GLU A 1 117 ? 8.424 -3.625 0.338 1.00 94.56 117 GLU A O 1
ATOM 892 N N . PRO A 1 118 ? 10.047 -2.871 -1.027 1.00 92.75 118 PRO A N 1
ATOM 893 C CA . PRO A 1 118 ? 10.221 -4.117 -1.794 1.00 92.75 118 PRO A CA 1
ATOM 894 C C . PRO A 1 118 ? 10.261 -5.383 -0.947 1.00 92.75 118 PRO A C 1
ATOM 896 O O . PRO A 1 118 ? 9.515 -6.340 -1.155 1.00 92.75 118 PRO A O 1
ATOM 899 N N . SER A 1 119 ? 11.083 -5.337 0.103 1.00 91.94 119 SER A N 1
ATOM 900 C CA . SER A 1 119 ? 11.304 -6.443 1.033 1.00 91.94 119 SER A CA 1
ATOM 901 C C . SER A 1 119 ? 10.036 -6.867 1.785 1.00 91.94 119 SER A C 1
ATOM 903 O O . SER A 1 119 ? 9.977 -7.977 2.318 1.00 91.94 119 SER A O 1
ATOM 905 N N . LYS A 1 120 ? 9.009 -6.006 1.825 1.00 95.31 120 LYS A N 1
ATOM 906 C CA . LYS A 1 120 ? 7.736 -6.228 2.518 1.00 95.31 120 LYS A CA 1
ATOM 907 C C . LYS A 1 120 ? 6.629 -6.724 1.603 1.00 95.31 120 LYS A C 1
ATOM 909 O O . LYS A 1 120 ? 5.669 -7.294 2.114 1.00 95.31 120 LYS A O 1
ATOM 914 N N . LEU A 1 121 ? 6.766 -6.602 0.280 1.00 95.19 121 LEU A N 1
ATOM 915 C CA . LEU A 1 121 ? 5.712 -6.980 -0.668 1.00 95.19 121 LEU A CA 1
ATOM 916 C C . LEU A 1 121 ? 5.246 -8.432 -0.481 1.00 95.19 121 LEU A C 1
ATOM 918 O O . LEU A 1 121 ? 4.058 -8.709 -0.582 1.00 95.19 121 LEU A O 1
ATOM 922 N N . ARG A 1 122 ? 6.153 -9.361 -0.144 1.00 93.50 122 ARG A N 1
ATOM 923 C CA . ARG A 1 122 ? 5.788 -10.761 0.143 1.00 93.50 122 ARG A CA 1
ATOM 924 C C . ARG A 1 122 ? 4.927 -10.907 1.400 1.00 93.50 122 ARG A C 1
ATOM 926 O O . ARG A 1 122 ? 4.033 -11.741 1.430 1.00 93.50 122 ARG A O 1
ATOM 933 N N . LEU A 1 123 ? 5.214 -10.133 2.444 1.00 94.75 123 LEU A N 1
ATOM 934 C CA . LEU A 1 123 ? 4.422 -10.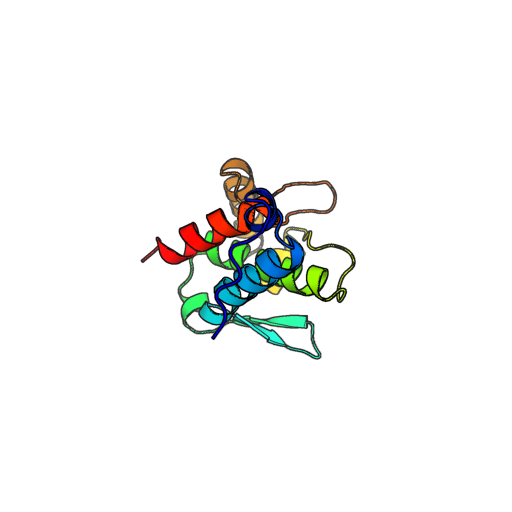155 3.676 1.00 94.75 123 LEU A CA 1
ATOM 935 C C . LEU A 1 123 ? 3.044 -9.534 3.447 1.00 94.75 123 LEU A C 1
ATOM 937 O O . LEU A 1 123 ? 2.057 -10.061 3.950 1.00 94.75 123 LEU A O 1
ATOM 941 N N . VAL A 1 124 ? 2.986 -8.458 2.658 1.00 96.31 124 VAL A N 1
ATOM 942 C CA . VAL A 1 124 ? 1.731 -7.818 2.252 1.00 96.31 124 VAL A CA 1
ATOM 943 C C . VAL A 1 124 ? 0.872 -8.777 1.428 1.00 96.31 124 VAL A C 1
ATOM 945 O O . VAL A 1 124 ? -0.291 -8.958 1.761 1.00 96.31 124 VAL A O 1
ATOM 948 N N . GLU A 1 125 ? 1.438 -9.438 0.415 1.00 95.12 125 GLU A N 1
ATOM 949 C CA . GLU A 1 125 ? 0.719 -10.434 -0.394 1.00 95.12 125 GLU A CA 1
ATOM 950 C C . GLU A 1 125 ? 0.155 -11.560 0.477 1.00 95.12 125 GLU A C 1
ATOM 952 O O . GLU A 1 125 ? -1.050 -11.786 0.475 1.00 95.12 125 GLU A O 1
ATOM 957 N N . ASN A 1 126 ? 0.995 -12.179 1.316 1.00 93.81 126 ASN A N 1
ATOM 958 C CA . ASN A 1 126 ? 0.548 -13.230 2.228 1.00 93.81 126 ASN A CA 1
ATOM 959 C C . ASN A 1 126 ? -0.577 -12.745 3.152 1.00 93.81 126 ASN A C 1
ATOM 961 O O . ASN A 1 126 ? -1.511 -13.488 3.419 1.00 93.81 126 ASN A O 1
ATOM 965 N N . ARG A 1 127 ? -0.491 -11.523 3.689 1.00 93.62 127 ARG A N 1
ATOM 966 C CA . ARG A 1 127 ? -1.549 -10.979 4.547 1.00 93.62 127 ARG A CA 1
ATOM 967 C C . ARG A 1 127 ? -2.876 -10.900 3.793 1.00 93.62 127 ARG A C 1
ATOM 969 O O . ARG A 1 127 ? -3.885 -11.347 4.317 1.00 93.62 127 ARG A O 1
ATOM 976 N N . LEU A 1 128 ? -2.845 -10.355 2.579 1.00 93.69 128 LEU A N 1
ATOM 977 C CA . LEU A 1 128 ? -4.034 -10.172 1.751 1.00 93.69 128 LEU A CA 1
ATOM 978 C C . LEU A 1 128 ? -4.667 -11.508 1.335 1.00 93.69 128 LEU A C 1
ATOM 980 O O . LEU A 1 128 ? -5.877 -11.573 1.190 1.00 93.69 128 LEU A O 1
ATOM 984 N N . GLU A 1 129 ? -3.875 -12.568 1.167 1.00 89.62 129 GLU A N 1
ATOM 985 C CA . GLU A 1 129 ? -4.376 -13.912 0.834 1.00 89.62 129 GLU A CA 1
ATOM 986 C C . GLU A 1 129 ? -4.936 -14.692 2.037 1.00 89.62 129 GLU A C 1
ATOM 988 O O . GLU A 1 129 ? -5.683 -15.644 1.845 1.00 89.62 129 GLU A O 1
ATOM 993 N N . ASN A 1 130 ? -4.560 -14.343 3.274 1.00 77.94 130 ASN A N 1
ATOM 994 C CA . ASN A 1 130 ? -4.930 -15.103 4.480 1.00 77.94 130 ASN A CA 1
ATOM 995 C C . ASN A 1 130 ? -6.074 -14.472 5.297 1.00 77.94 130 ASN A C 1
ATOM 997 O O . ASN A 1 130 ? -6.423 -15.023 6.340 1.00 77.94 130 ASN A O 1
ATOM 1001 N N . ASP A 1 131 ? -6.640 -13.343 4.860 1.00 59.81 131 ASP A N 1
ATOM 1002 C CA . ASP A 1 131 ? -7.802 -12.701 5.502 1.00 59.81 131 ASP A CA 1
ATOM 1003 C C . ASP A 1 131 ? -9.163 -13.243 4.960 1.00 59.81 131 ASP A C 1
ATOM 1005 O O . ASP A 1 131 ? -10.201 -12.611 5.173 1.00 59.81 131 ASP A O 1
ATOM 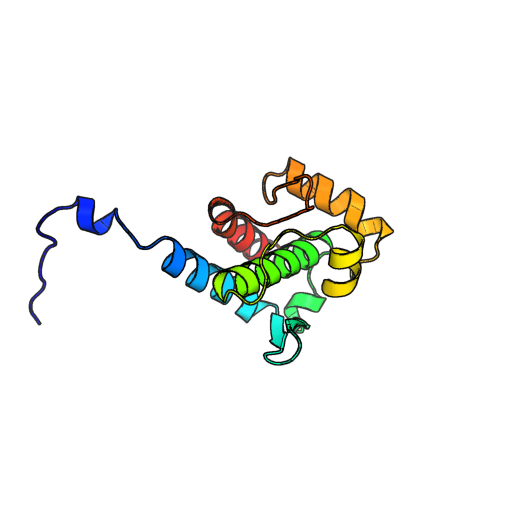1009 N N . GLU A 1 132 ? -9.174 -14.424 4.308 1.00 44.53 132 GLU A N 1
ATOM 1010 C CA . GLU A 1 132 ? -10.378 -15.224 3.956 1.00 44.53 132 GLU A CA 1
ATOM 1011 C C . GLU A 1 132 ? -10.915 -16.098 5.112 1.00 44.53 132 GLU A C 1
ATOM 1013 O O . GLU A 1 132 ? -10.118 -16.782 5.799 1.00 44.53 132 GLU A O 1
#

Radius of gyration: 16.38 Å; chains: 1; bounding box: 43×42×40 Å

Foldseek 3Di:
DDPDDPPDPCVVVDDDLLVVLLVLLCVLCVQFWDQDPVPRATGGDPLLVVDDPLLLLLNQQSSLVNCVSVVVDVDSFDALVRSCVRSVPDSVVSVVSQVVCVVVVLWDQDPSHIHGDSVNSVVSSVVSVPPD

pLDDT: mean 91.01, std 11.3, range [44.06, 98.25]

Sequence (132 aa):
MENKEPDNPLDEVFVDETTIDEKRVASILNNYAQIGENSGRLIPNSEYDALTAKDKILVTLVAERAKLIREEVESASLGPSAISNASGVAEGTVKPTVRDLAEDGLIRDDEDGYSVEPSKLRLVENRLENDE

Organism: NCBI:txid553466